Protein AF-A0A814CMY4-F1 (afdb_monomer_lite)

Secondary structure (DSSP, 8-state):
-HHHHHHHHHHHHTTTSS-S--HHHHHHHHHHHHHHHHHHHHHHHSSS-----THHHHHHHHHHHHHHHHHSTTPPPPPHHHHHHHHHHHHHHHH--THHHHHHHHHHHHHH-----HHHHHHHHHHHHHHHHHHHHHTHHHHHS-TT---GGG---

Foldseek 3Di:
DVVVVVVVVVLVVCVPPDDLDDPVLVVLLVVLLVVLLVLQVVLVVDPHRDQDDLVVVLVVVVVVQVVVPVVDPPDDRDDVSSSVSSSVSSVVSNVDDPPVLVVVVVVVCVVPVDDDDPVVSVVVVVVVVVVVVVVVVVCCCVPPVDPPPDDPVPDDD

InterPro domains:
  IPR004648 Tetrapeptide transporter, OPT1/isp4 [PTHR22601] (16-156)
  IPR004813 Oligopeptide transporter, OPT superfamily [PF03169] (20-156)

Radius of gyration: 20.7 Å; chains: 1; bounding box: 45×46×67 Å

Organism: NCBI:txid392033

Structure (mmCIF, N/CA/C/O backbone):
data_AF-A0A814CMY4-F1
#
_entry.id   AF-A0A814CMY4-F1
#
loop_
_atom_site.group_PDB
_atom_site.id
_atom_site.type_symbol
_atom_site.label_atom_id
_atom_site.label_alt_id
_atom_site.label_comp_id
_atom_site.label_asym_id
_atom_site.label_entity_id
_atom_site.label_seq_id
_atom_site.pdbx_PDB_ins_code
_atom_site.Cartn_x
_atom_site.Cartn_y
_atom_site.Cartn_z
_atom_site.occupancy
_atom_site.B_iso_or_equiv
_atom_site.auth_seq_id
_atom_site.auth_comp_id
_atom_site.auth_asym_id
_atom_site.auth_atom_id
_atom_site.pdbx_PDB_model_num
ATOM 1 N N . MET A 1 1 ? -13.507 -16.697 36.725 1.00 51.56 1 MET A N 1
ATOM 2 C CA . MET A 1 1 ? -13.866 -17.428 35.488 1.00 51.56 1 MET A CA 1
ATOM 3 C C . MET A 1 1 ? -14.863 -16.658 34.609 1.00 51.56 1 MET A C 1
ATOM 5 O O . MET A 1 1 ? -14.604 -16.527 33.423 1.00 51.56 1 MET A O 1
ATOM 9 N N . ASN A 1 2 ? -15.941 -16.070 35.154 1.00 50.88 2 ASN A N 1
ATOM 10 C CA . ASN A 1 2 ? -16.989 -15.396 34.351 1.00 50.88 2 ASN A CA 1
ATOM 11 C C . ASN A 1 2 ? -16.620 -14.017 33.766 1.00 50.88 2 ASN A C 1
ATOM 13 O O . ASN A 1 2 ? -17.307 -13.533 32.875 1.00 50.88 2 ASN A O 1
ATOM 17 N N . THR A 1 3 ? -15.537 -13.385 34.222 1.00 49.03 3 THR A N 1
ATOM 18 C CA . THR A 1 3 ? -15.077 -12.081 33.712 1.00 49.03 3 THR A CA 1
ATOM 19 C C . THR A 1 3 ? -14.344 -12.171 32.372 1.00 49.03 3 THR A C 1
ATOM 21 O O . THR A 1 3 ? -14.299 -11.190 31.637 1.00 49.03 3 THR A O 1
ATOM 24 N N . ILE A 1 4 ? -13.783 -13.332 32.019 1.00 53.44 4 ILE A N 1
ATOM 25 C CA . ILE A 1 4 ? -13.073 -13.509 30.742 1.00 53.44 4 ILE A CA 1
ATOM 26 C C . ILE A 1 4 ? -14.078 -13.701 29.600 1.00 53.44 4 ILE A C 1
ATOM 28 O O . ILE A 1 4 ? -13.919 -13.087 28.550 1.00 53.44 4 ILE A O 1
ATOM 32 N N . HIS A 1 5 ? -15.156 -14.462 29.834 1.00 51.09 5 HIS A N 1
ATOM 33 C CA . HI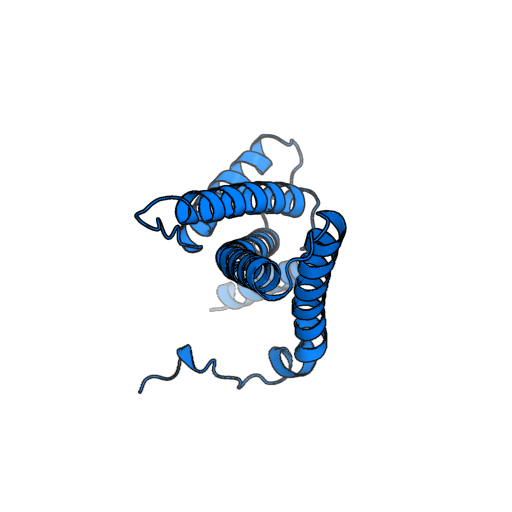S A 1 5 ? -16.218 -14.669 28.845 1.00 51.09 5 HIS A CA 1
ATOM 34 C C . HIS A 1 5 ? -16.980 -13.376 28.500 1.00 51.09 5 HIS A C 1
ATOM 36 O O . HIS A 1 5 ? -17.293 -13.143 27.337 1.00 51.09 5 HIS A O 1
ATOM 42 N N . THR A 1 6 ? -17.221 -12.478 29.457 1.00 52.09 6 THR A N 1
ATOM 43 C CA . THR A 1 6 ? -17.879 -11.190 29.163 1.00 52.09 6 THR A CA 1
ATOM 44 C C . THR A 1 6 ? -16.980 -10.210 28.400 1.00 52.09 6 THR A C 1
ATOM 46 O O . THR A 1 6 ? -17.481 -9.467 27.561 1.00 52.09 6 THR A O 1
ATOM 49 N N . ASN A 1 7 ? -15.656 -10.242 28.611 1.00 50.09 7 ASN A N 1
ATOM 50 C CA . ASN A 1 7 ? -14.698 -9.413 27.860 1.00 50.09 7 ASN A CA 1
ATOM 51 C C . ASN A 1 7 ? -14.488 -9.888 26.412 1.00 50.09 7 ASN A C 1
ATOM 53 O O . ASN A 1 7 ? -14.327 -9.065 25.510 1.00 50.09 7 ASN A O 1
ATOM 57 N N . ILE A 1 8 ? -14.504 -11.200 26.155 1.00 55.28 8 ILE A N 1
ATOM 58 C CA . ILE A 1 8 ? -14.467 -11.701 24.771 1.00 55.28 8 ILE A CA 1
ATOM 59 C C . ILE A 1 8 ? -15.768 -11.382 24.035 1.00 55.28 8 ILE A C 1
ATOM 61 O O . ILE A 1 8 ? -15.711 -10.984 22.883 1.00 55.28 8 ILE A O 1
ATOM 65 N N . HIS A 1 9 ? -16.934 -11.455 24.681 1.00 43.91 9 HIS A N 1
ATOM 66 C CA . HIS A 1 9 ? -18.181 -11.075 24.016 1.00 43.91 9 HIS A CA 1
ATOM 67 C C . HIS A 1 9 ? -18.254 -9.566 23.726 1.00 43.91 9 HIS A C 1
ATOM 69 O O . HIS A 1 9 ? -18.619 -9.206 22.615 1.00 43.91 9 HIS A O 1
ATOM 75 N N . SER A 1 10 ? -17.795 -8.684 24.623 1.00 44.59 10 SER A N 1
ATOM 76 C CA . SER A 1 10 ? -17.786 -7.230 24.371 1.00 44.59 10 SER A CA 1
ATOM 77 C C . SER A 1 10 ? -16.731 -6.773 23.352 1.00 44.59 10 SER A C 1
ATOM 79 O O . SER A 1 10 ? -16.959 -5.806 22.623 1.00 44.59 10 SER A O 1
ATOM 81 N N . THR A 1 11 ? -15.594 -7.474 23.245 1.00 50.84 11 THR A N 1
ATOM 82 C CA . THR A 1 11 ? -14.599 -7.250 22.176 1.00 50.84 11 THR A CA 1
ATOM 83 C C . THR A 1 11 ? -15.044 -7.810 20.827 1.00 50.84 11 THR A C 1
ATOM 85 O O . THR A 1 11 ? -14.657 -7.249 19.805 1.00 50.84 11 THR A O 1
ATOM 88 N N . GLN A 1 12 ? -15.852 -8.876 20.805 1.00 45.06 12 GLN A N 1
ATOM 89 C CA . GLN A 1 12 ? -16.460 -9.442 19.593 1.00 45.06 12 GLN A CA 1
ATOM 90 C C . GLN A 1 12 ? -17.687 -8.642 19.134 1.00 45.06 12 GLN A C 1
ATOM 92 O O . GLN A 1 12 ? -17.890 -8.493 17.935 1.00 45.06 12 GLN A O 1
ATOM 97 N N . GLU A 1 13 ? -18.462 -8.069 20.054 1.00 41.47 13 GLU A N 1
ATOM 98 C CA . GLU A 1 13 ? -19.609 -7.212 19.740 1.00 41.47 13 GLU A CA 1
ATOM 99 C C . GLU A 1 13 ? -19.143 -5.877 19.147 1.00 41.47 13 GLU A C 1
ATOM 101 O O . GLU A 1 13 ? -19.587 -5.553 18.055 1.00 41.47 13 GLU A O 1
ATOM 106 N N . ASN A 1 14 ? -18.089 -5.250 19.707 1.00 47.53 14 ASN A N 1
ATOM 107 C CA . ASN A 1 14 ? -17.322 -4.163 19.054 1.00 47.53 14 ASN A CA 1
ATOM 108 C C . ASN A 1 14 ? -16.640 -4.598 17.729 1.00 47.53 14 ASN A C 1
ATOM 110 O O . ASN A 1 14 ? -16.026 -3.787 17.026 1.00 47.53 14 ASN A O 1
ATOM 114 N N . ARG A 1 15 ? -16.618 -5.897 17.395 1.00 51.75 15 ARG A N 1
ATOM 115 C CA . ARG A 1 15 ? -15.927 -6.430 16.208 1.00 51.75 15 ARG A CA 1
ATOM 116 C C . ARG A 1 15 ? -16.829 -6.500 14.986 1.00 51.75 15 ARG A C 1
ATOM 118 O O . ARG A 1 15 ? -16.294 -6.694 13.896 1.00 51.75 15 ARG A O 1
ATOM 125 N N . ILE A 1 16 ? -18.141 -6.335 15.104 1.00 54.91 16 ILE A N 1
ATOM 126 C CA . ILE A 1 16 ? -19.063 -6.525 13.969 1.00 54.91 16 ILE A CA 1
ATOM 127 C C . ILE A 1 16 ? -19.578 -5.180 13.431 1.00 54.91 16 ILE A C 1
ATOM 129 O O . ILE A 1 16 ? -19.740 -5.026 12.225 1.00 54.91 16 ILE A O 1
ATOM 133 N N . ASP A 1 17 ? -19.703 -4.183 14.294 1.00 53.16 17 ASP A N 1
ATOM 134 C CA . ASP A 1 17 ? -20.318 -2.867 14.077 1.00 53.16 17 ASP A CA 1
ATOM 135 C C . ASP A 1 17 ? -19.315 -1.724 13.828 1.00 53.16 17 ASP A C 1
ATOM 137 O O . ASP A 1 17 ? -19.656 -0.717 13.209 1.00 53.16 17 ASP A O 1
ATOM 141 N N . ASN A 1 18 ? -18.057 -1.870 14.254 1.00 62.25 18 ASN A N 1
ATOM 142 C CA . ASN A 1 18 ? -17.045 -0.848 13.982 1.00 62.25 18 ASN A CA 1
ATOM 143 C C . ASN A 1 18 ? -16.617 -0.831 12.506 1.00 62.25 18 ASN A C 1
ATOM 145 O O . ASN A 1 18 ? -16.105 -1.831 11.986 1.00 62.25 18 ASN A O 1
ATOM 149 N N . GLU A 1 19 ? -16.771 0.326 11.865 1.00 65.56 19 GLU A N 1
ATOM 150 C CA . GLU A 1 19 ? -16.351 0.592 10.490 1.00 65.56 19 GLU A CA 1
ATOM 151 C C . GLU A 1 19 ? -14.834 0.378 10.341 1.00 65.56 19 GLU A C 1
ATOM 153 O O . GLU A 1 19 ? -14.022 0.985 11.036 1.00 65.56 19 GLU A O 1
ATOM 158 N N . CYS A 1 20 ? -14.433 -0.528 9.443 1.00 61.66 20 CYS A N 1
ATOM 159 C CA . CYS A 1 20 ? -13.016 -0.790 9.164 1.00 61.66 20 CYS A CA 1
ATOM 160 C C . CYS A 1 20 ? -12.397 0.282 8.253 1.00 61.66 20 CYS A C 1
ATOM 162 O O . CYS A 1 20 ? -11.195 0.524 8.315 1.00 61.66 20 CYS A O 1
ATOM 164 N N . CYS A 1 21 ? -13.209 0.875 7.373 1.00 65.56 21 CYS A N 1
ATOM 165 C CA . CYS A 1 21 ? -12.767 1.728 6.273 1.00 65.56 21 CYS A CA 1
ATOM 166 C C . CYS A 1 21 ? -13.076 3.205 6.557 1.00 65.56 21 CYS A C 1
ATOM 168 O O . CYS A 1 21 ? -13.852 3.845 5.852 1.00 65.56 21 CYS A O 1
ATOM 170 N N . THR A 1 22 ? -12.490 3.751 7.622 1.00 79.06 22 THR A N 1
ATOM 171 C CA . THR A 1 22 ? -12.616 5.179 7.939 1.00 79.06 22 THR A CA 1
ATOM 172 C C . THR A 1 22 ? -11.691 6.005 7.043 1.00 79.06 22 THR A C 1
ATOM 174 O O . THR A 1 22 ? -10.545 5.618 6.801 1.00 79.06 22 THR A O 1
ATOM 177 N N . ILE A 1 23 ? -12.123 7.208 6.649 1.00 75.75 23 ILE A N 1
ATOM 178 C CA . ILE A 1 23 ? -11.309 8.193 5.905 1.00 75.75 23 ILE A CA 1
ATOM 179 C C . ILE A 1 23 ? -9.938 8.424 6.567 1.00 75.75 23 ILE A C 1
ATOM 181 O O . ILE A 1 23 ? -8.929 8.489 5.875 1.00 75.75 23 ILE A O 1
ATOM 185 N N . ARG A 1 24 ? -9.880 8.446 7.906 1.00 76.56 24 ARG A N 1
ATOM 186 C CA . ARG A 1 24 ? -8.633 8.525 8.688 1.00 76.56 24 ARG A CA 1
ATOM 187 C C . ARG A 1 24 ? -7.645 7.398 8.376 1.00 76.56 24 ARG A C 1
ATOM 189 O O . ARG A 1 24 ? -6.454 7.642 8.226 1.00 76.56 24 ARG A O 1
ATOM 196 N N . SER A 1 25 ? -8.119 6.154 8.346 1.00 76.06 25 SER A N 1
ATOM 197 C CA . SER A 1 25 ? -7.256 4.990 8.116 1.00 76.06 25 SER A CA 1
ATOM 198 C C . SER A 1 25 ? -6.715 5.000 6.684 1.00 76.06 25 SER A C 1
ATOM 200 O O . SER A 1 25 ? -5.540 4.717 6.467 1.00 76.06 25 SER A O 1
ATOM 202 N N . ILE A 1 26 ? -7.541 5.438 5.728 1.00 82.56 26 ILE A N 1
ATOM 203 C CA . ILE A 1 26 ? -7.161 5.582 4.320 1.00 82.56 26 ILE A CA 1
ATOM 204 C C . ILE A 1 26 ? -6.116 6.686 4.132 1.00 82.56 26 ILE A C 1
ATOM 206 O O . ILE A 1 26 ? -5.133 6.457 3.435 1.00 82.56 26 ILE A O 1
ATOM 210 N N . THR A 1 27 ? -6.283 7.864 4.744 1.00 82.69 27 THR A N 1
ATOM 211 C CA . THR A 1 27 ? -5.314 8.965 4.593 1.00 82.69 27 THR A CA 1
ATOM 212 C C . THR A 1 27 ? -3.965 8.605 5.201 1.00 82.69 27 THR A C 1
ATOM 214 O O . THR A 1 27 ? -2.944 8.729 4.527 1.00 82.69 27 THR A O 1
ATOM 217 N N . ILE A 1 28 ? -3.958 8.091 6.434 1.00 81.56 28 ILE A N 1
ATOM 218 C CA . ILE A 1 28 ? -2.736 7.641 7.111 1.00 81.56 28 ILE A CA 1
ATOM 219 C C . ILE A 1 28 ? -2.074 6.511 6.315 1.00 81.56 28 ILE A C 1
ATOM 221 O O . ILE A 1 28 ? -0.874 6.566 6.042 1.00 81.56 28 ILE A O 1
ATOM 225 N N . GLY A 1 29 ? -2.859 5.510 5.907 1.00 82.38 29 GLY A N 1
ATOM 226 C CA . GLY A 1 29 ? -2.389 4.388 5.102 1.00 82.38 29 GLY A CA 1
ATOM 227 C C . GLY A 1 29 ? -1.761 4.844 3.787 1.00 82.38 29 GLY A C 1
ATOM 228 O O . GLY A 1 29 ? -0.633 4.460 3.494 1.00 82.38 29 GLY A O 1
ATOM 229 N N . LEU A 1 30 ? -2.426 5.725 3.032 1.00 85.62 30 LEU A N 1
ATOM 230 C CA . LEU A 1 30 ? -1.906 6.264 1.770 1.00 85.62 30 LEU A CA 1
ATOM 231 C C . LEU A 1 30 ? -0.607 7.047 1.961 1.00 85.62 30 LEU A C 1
ATOM 233 O O . LEU A 1 30 ? 0.331 6.847 1.190 1.00 85.62 30 LEU A O 1
ATOM 237 N N . THR A 1 31 ? -0.509 7.898 2.985 1.00 85.19 31 THR A N 1
ATOM 238 C CA . THR A 1 31 ? 0.730 8.637 3.267 1.00 85.19 31 THR A CA 1
ATOM 239 C C . THR A 1 31 ? 1.893 7.685 3.550 1.00 85.19 31 THR A C 1
ATOM 241 O O . THR A 1 31 ? 2.980 7.867 2.995 1.00 85.19 31 THR A O 1
ATOM 244 N N . PHE A 1 32 ? 1.666 6.634 4.343 1.00 81.69 32 PHE A N 1
ATOM 245 C CA . PHE A 1 32 ? 2.689 5.617 4.588 1.00 81.69 32 PHE A CA 1
ATOM 246 C C . PHE A 1 32 ? 3.043 4.822 3.334 1.00 81.69 32 PHE A C 1
ATOM 248 O O . PHE A 1 32 ? 4.225 4.598 3.090 1.00 81.69 32 PHE A O 1
ATOM 255 N N . VAL A 1 33 ? 2.059 4.431 2.521 1.00 85.12 33 VAL A N 1
ATOM 256 C CA . VAL A 1 33 ? 2.286 3.698 1.266 1.00 85.12 33 VAL A CA 1
ATOM 257 C C . VAL A 1 33 ? 3.141 4.519 0.301 1.00 85.12 33 VAL A C 1
ATOM 259 O O . VAL A 1 33 ? 4.100 3.987 -0.260 1.00 85.12 33 VAL A O 1
ATOM 262 N N . ILE A 1 34 ? 2.843 5.811 0.139 1.00 85.88 34 ILE A N 1
ATOM 263 C CA . ILE A 1 34 ? 3.607 6.712 -0.736 1.00 85.88 34 ILE A CA 1
ATOM 264 C C . ILE A 1 34 ? 5.047 6.850 -0.227 1.00 85.88 34 ILE A C 1
ATOM 266 O O . ILE A 1 34 ? 5.988 6.658 -0.999 1.00 85.88 34 ILE A O 1
ATOM 270 N N . GLY A 1 35 ? 5.231 7.123 1.069 1.00 84.62 35 GLY A N 1
ATOM 271 C CA . GLY A 1 35 ? 6.560 7.268 1.669 1.00 84.62 35 GLY A CA 1
ATOM 272 C C . GLY A 1 35 ? 7.394 5.986 1.586 1.00 84.62 35 GLY A C 1
ATOM 273 O O . GLY A 1 35 ? 8.552 6.021 1.177 1.00 84.62 35 GLY A O 1
ATOM 274 N N . MET A 1 36 ? 6.792 4.839 1.900 1.00 79.00 36 MET A N 1
ATOM 275 C CA . MET A 1 36 ? 7.432 3.522 1.810 1.00 79.00 36 MET A CA 1
ATOM 276 C C . MET A 1 36 ? 7.847 3.176 0.386 1.00 79.00 36 MET A C 1
ATOM 278 O O . MET A 1 36 ? 8.983 2.770 0.158 1.00 79.00 36 MET A O 1
ATOM 282 N N . THR A 1 37 ? 6.947 3.370 -0.578 1.00 80.38 37 THR A N 1
ATOM 283 C CA . THR A 1 37 ? 7.225 3.066 -1.988 1.00 80.38 37 THR A CA 1
ATOM 284 C C . THR A 1 37 ? 8.355 3.942 -2.517 1.00 80.38 37 THR A C 1
ATOM 286 O O . THR A 1 37 ? 9.234 3.458 -3.229 1.00 80.38 37 THR A O 1
ATOM 289 N N . PHE A 1 38 ? 8.378 5.217 -2.123 1.00 80.88 38 PHE A N 1
ATOM 290 C CA . PHE A 1 38 ? 9.459 6.133 -2.463 1.00 80.88 38 PHE A CA 1
ATOM 291 C C . PHE A 1 38 ? 10.808 5.666 -1.905 1.00 80.88 38 PHE A C 1
ATOM 293 O O . PHE A 1 38 ? 11.779 5.574 -2.655 1.00 80.88 38 PHE A O 1
ATOM 300 N N . LEU A 1 39 ? 10.868 5.318 -0.617 1.00 79.88 39 LEU A N 1
ATOM 301 C CA . LEU A 1 39 ? 12.094 4.827 0.016 1.00 79.88 39 LEU A CA 1
ATOM 302 C C . LEU A 1 39 ? 12.562 3.498 -0.590 1.00 79.88 39 LEU A C 1
ATOM 304 O O . LEU A 1 39 ? 13.758 3.310 -0.812 1.00 79.88 39 LEU A O 1
ATOM 308 N N . HIS A 1 40 ? 11.626 2.605 -0.914 1.00 76.31 40 HIS A N 1
ATOM 309 C CA . HIS A 1 40 ? 11.928 1.331 -1.556 1.00 76.31 40 HIS A CA 1
ATOM 310 C C . HIS A 1 40 ? 12.496 1.536 -2.967 1.00 76.31 40 HIS A C 1
ATOM 312 O O . HIS A 1 40 ? 13.520 0.954 -3.324 1.00 76.31 40 HIS A O 1
ATOM 318 N N . GLN A 1 41 ? 11.890 2.421 -3.761 1.00 76.56 41 GLN A N 1
ATOM 319 C CA . GLN A 1 41 ? 12.382 2.744 -5.098 1.00 76.56 41 GLN A CA 1
ATOM 320 C C . GLN A 1 41 ? 13.742 3.457 -5.047 1.00 76.56 41 GLN A C 1
ATOM 322 O O . GLN A 1 41 ? 14.613 3.154 -5.860 1.00 76.56 41 GLN A O 1
ATOM 327 N N . TRP A 1 42 ? 13.948 4.358 -4.084 1.00 76.62 42 TRP A N 1
ATOM 328 C CA . TRP A 1 42 ? 15.232 5.026 -3.866 1.00 76.62 42 TRP A CA 1
ATOM 329 C C . TRP A 1 42 ? 16.336 4.019 -3.535 1.00 76.62 42 TRP A C 1
ATOM 331 O O . TRP A 1 42 ? 17.403 4.057 -4.151 1.00 76.62 42 TRP A O 1
ATOM 341 N N . GLY A 1 43 ? 16.087 3.100 -2.596 1.00 73.81 43 GLY A N 1
ATOM 342 C CA . GLY A 1 43 ? 17.070 2.098 -2.175 1.00 73.81 43 GLY A CA 1
ATOM 343 C C . GLY A 1 43 ? 17.542 1.199 -3.320 1.00 73.81 43 GLY A C 1
ATOM 344 O O . GLY A 1 43 ? 18.713 0.836 -3.369 1.00 73.81 43 GLY A O 1
ATOM 345 N N . ASN A 1 44 ? 16.669 0.927 -4.293 1.00 70.62 44 ASN A N 1
ATOM 346 C CA . ASN A 1 44 ? 17.006 0.153 -5.490 1.00 70.62 44 ASN A CA 1
ATOM 347 C C . ASN A 1 44 ? 17.926 0.897 -6.480 1.00 70.62 44 ASN A C 1
ATOM 349 O O . ASN A 1 44 ? 18.583 0.256 -7.298 1.00 70.62 44 ASN A O 1
ATOM 353 N N . PHE A 1 45 ? 18.006 2.231 -6.423 1.00 69.62 45 PHE A N 1
ATOM 354 C CA . PHE A 1 45 ? 18.945 3.011 -7.241 1.00 69.62 45 PHE A CA 1
ATOM 355 C C . PHE A 1 45 ? 20.342 3.131 -6.612 1.00 69.62 45 PHE A C 1
ATOM 357 O O . PHE A 1 45 ? 21.288 3.548 -7.283 1.00 69.62 45 PHE A O 1
ATOM 364 N N . GLN A 1 46 ? 20.498 2.778 -5.335 1.00 72.31 46 GLN A N 1
ATOM 365 C CA . GLN A 1 46 ? 21.784 2.810 -4.640 1.00 72.31 46 GLN A CA 1
ATOM 366 C C . GLN A 1 46 ? 22.496 1.452 -4.742 1.00 72.31 46 GLN A C 1
ATOM 368 O O . GLN A 1 46 ? 21.873 0.398 -4.711 1.00 72.31 46 GLN A O 1
ATOM 373 N N . LYS A 1 47 ? 23.837 1.466 -4.831 1.00 59.06 47 LYS A N 1
ATOM 374 C CA . LYS A 1 47 ? 24.687 0.257 -4.953 1.00 59.06 47 LYS A CA 1
ATOM 375 C C . LYS A 1 47 ? 24.514 -0.766 -3.820 1.00 59.06 47 LYS A C 1
ATOM 377 O O . LYS A 1 47 ? 24.937 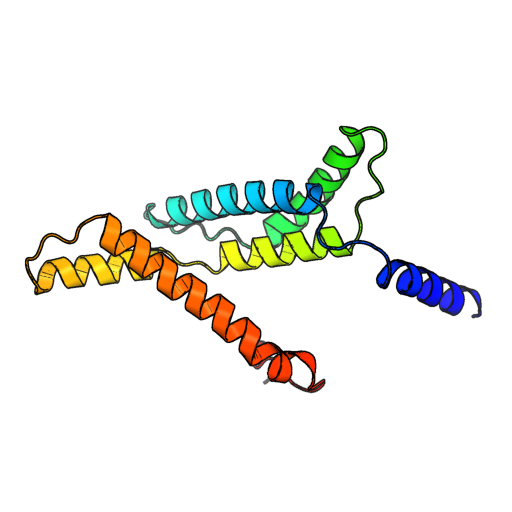-1.905 -3.978 1.00 59.06 47 LYS A O 1
ATOM 382 N N . SER A 1 48 ? 23.942 -0.356 -2.691 1.00 58.19 48 SER A N 1
ATOM 383 C CA . SER A 1 48 ? 23.617 -1.224 -1.565 1.00 58.19 48 SER A CA 1
ATOM 384 C C . SER A 1 48 ? 22.118 -1.118 -1.320 1.00 58.19 48 SER A C 1
ATOM 386 O O . SER A 1 48 ? 21.630 -0.048 -0.957 1.00 58.19 48 SER A O 1
ATOM 388 N N . SER A 1 49 ? 21.386 -2.201 -1.577 1.00 56.16 49 SER A N 1
ATOM 389 C CA . SER A 1 49 ? 19.929 -2.205 -1.456 1.00 56.16 49 SER A CA 1
ATOM 390 C C . SER A 1 49 ? 19.541 -2.172 0.021 1.00 56.16 49 SER A C 1
ATOM 392 O O . SER A 1 49 ? 19.669 -3.170 0.733 1.00 56.16 49 SER A O 1
ATOM 394 N N . ILE A 1 50 ? 19.082 -1.017 0.502 1.00 60.38 50 ILE A N 1
ATOM 395 C CA . ILE A 1 50 ? 18.557 -0.871 1.862 1.00 60.38 50 ILE A CA 1
ATOM 396 C C . ILE A 1 50 ? 17.149 -1.477 1.872 1.00 60.38 50 ILE A C 1
ATOM 398 O O . ILE A 1 50 ? 16.180 -0.850 1.448 1.00 60.38 50 ILE A O 1
ATOM 402 N N . LEU A 1 51 ? 17.036 -2.724 2.328 1.00 59.16 51 LEU A N 1
ATOM 403 C CA . LEU A 1 51 ? 15.753 -3.406 2.495 1.00 59.16 51 LEU A CA 1
ATOM 404 C C . LEU A 1 51 ? 15.090 -2.920 3.790 1.00 59.16 51 LEU A C 1
ATOM 406 O O . LEU A 1 51 ? 15.406 -3.383 4.883 1.00 59.16 51 LEU A O 1
ATOM 410 N N . ILE A 1 52 ? 14.179 -1.957 3.671 1.00 61.72 52 ILE A N 1
ATOM 411 C CA . ILE A 1 52 ? 13.373 -1.478 4.800 1.00 61.72 52 ILE A CA 1
ATOM 412 C C . ILE A 1 52 ? 12.226 -2.462 5.010 1.00 61.72 52 ILE A C 1
ATOM 414 O O . ILE A 1 52 ? 11.370 -2.598 4.146 1.00 61.72 52 ILE A O 1
ATOM 418 N N . PHE A 1 53 ? 12.203 -3.154 6.146 1.00 63.75 53 PHE A N 1
ATOM 419 C CA . PHE A 1 53 ? 11.207 -4.186 6.426 1.00 63.75 53 PHE A CA 1
ATOM 420 C C . PHE A 1 53 ? 9.832 -3.603 6.783 1.00 63.75 53 PHE A C 1
ATOM 422 O O . PHE A 1 53 ? 9.720 -2.624 7.520 1.00 63.75 53 PHE A O 1
ATOM 429 N N . SER A 1 54 ? 8.772 -4.291 6.345 1.00 59.44 54 SER A N 1
ATOM 430 C CA . SER A 1 54 ? 7.367 -3.947 6.629 1.00 59.44 54 SER A CA 1
ATOM 431 C C . SER A 1 54 ? 7.057 -3.788 8.131 1.00 59.44 54 SER A C 1
ATOM 433 O O . SER A 1 54 ? 6.224 -2.970 8.522 1.00 59.44 54 SER A O 1
ATOM 435 N N . ILE A 1 55 ? 7.788 -4.500 9.002 1.00 69.75 55 ILE A N 1
ATOM 436 C CA . ILE A 1 55 ? 7.618 -4.440 10.463 1.00 69.75 55 ILE A CA 1
ATOM 437 C C . ILE A 1 55 ? 7.849 -3.035 11.041 1.00 69.75 55 ILE A C 1
ATOM 439 O O . ILE A 1 55 ? 7.196 -2.649 12.011 1.00 69.75 55 ILE A O 1
ATOM 443 N N . SER A 1 56 ? 8.719 -2.233 10.421 1.00 68.62 56 SER A N 1
ATOM 444 C CA . SER A 1 56 ? 9.004 -0.871 10.874 1.00 68.62 56 SER A CA 1
ATOM 445 C C . SER A 1 56 ? 7.772 0.032 10.769 1.00 68.62 56 SER A C 1
ATOM 447 O O . SER A 1 56 ? 7.560 0.876 11.635 1.00 68.62 56 SER A O 1
ATOM 449 N N . VAL A 1 57 ? 6.901 -0.180 9.778 1.00 68.25 57 VAL A N 1
ATOM 450 C CA . VAL A 1 57 ? 5.661 0.602 9.641 1.00 68.25 57 VAL A CA 1
ATOM 451 C C . VAL A 1 57 ? 4.634 0.230 10.692 1.00 68.25 57 VAL A C 1
ATOM 453 O O . VAL A 1 57 ? 3.923 1.104 11.174 1.00 68.25 57 VAL A O 1
ATOM 456 N N . VAL A 1 58 ? 4.582 -1.033 11.110 1.00 70.56 58 VAL A N 1
ATOM 457 C CA . VAL A 1 58 ? 3.648 -1.487 12.153 1.00 70.56 58 VAL A CA 1
ATOM 458 C C . VAL A 1 58 ? 3.928 -0.780 13.475 1.00 70.56 58 VAL A C 1
ATOM 460 O O . VAL A 1 58 ? 3.008 -0.302 14.140 1.00 70.56 58 VAL A O 1
ATOM 463 N N . ILE A 1 59 ? 5.214 -0.641 13.805 1.00 78.31 59 ILE A N 1
ATOM 464 C CA . ILE A 1 59 ? 5.679 0.052 15.009 1.00 78.31 59 ILE A CA 1
ATOM 465 C C . ILE A 1 59 ? 5.348 1.549 14.938 1.00 78.31 59 ILE A C 1
ATOM 467 O O . ILE A 1 59 ? 4.940 2.132 15.939 1.00 78.31 59 ILE A O 1
ATOM 471 N N . VAL A 1 60 ? 5.471 2.174 13.761 1.00 76.00 60 VAL A N 1
ATOM 472 C CA . VAL A 1 60 ? 5.219 3.616 13.572 1.00 76.00 60 VAL A CA 1
ATOM 473 C C . VAL A 1 60 ? 3.722 3.940 13.415 1.00 76.00 60 VAL A C 1
ATOM 475 O O . VAL A 1 60 ? 3.278 5.028 13.788 1.00 76.00 60 VAL A O 1
ATOM 478 N N . ALA A 1 61 ? 2.904 3.003 12.937 1.00 70.25 61 ALA A N 1
ATOM 479 C CA . ALA A 1 61 ? 1.472 3.215 12.720 1.00 70.25 61 ALA A CA 1
ATOM 480 C C . ALA A 1 61 ? 0.691 3.422 14.030 1.00 70.25 61 ALA A C 1
ATOM 482 O O . ALA A 1 61 ? -0.274 4.187 14.054 1.00 70.25 61 ALA A O 1
ATOM 483 N N . TYR A 1 62 ? 1.104 2.774 15.124 1.00 71.31 62 TYR A N 1
ATOM 484 C CA . TYR A 1 62 ? 0.447 2.903 16.430 1.00 71.31 62 TYR A CA 1
ATOM 485 C C . TYR A 1 62 ? 0.567 4.314 17.050 1.00 71.31 62 TYR A C 1
ATOM 487 O O . TYR A 1 62 ? -0.470 4.910 17.358 1.00 71.31 62 TYR A O 1
ATOM 495 N N . PRO A 1 63 ? 1.770 4.916 17.190 1.00 73.75 63 PRO A N 1
ATOM 496 C CA . PRO A 1 63 ? 1.893 6.285 17.687 1.00 73.75 63 PRO A CA 1
ATOM 497 C C . PRO A 1 63 ? 1.268 7.308 16.732 1.00 73.75 63 PRO A C 1
ATOM 499 O O . PRO A 1 63 ? 0.678 8.279 17.199 1.00 73.75 63 PRO A O 1
ATOM 502 N N . LEU A 1 64 ? 1.312 7.088 15.412 1.00 71.25 64 LEU A N 1
ATOM 503 C CA . LEU A 1 64 ? 0.695 8.019 14.463 1.00 71.25 64 LEU A CA 1
ATOM 504 C C . LEU A 1 64 ? -0.844 7.999 14.528 1.00 71.25 64 LEU A C 1
ATOM 506 O O . LEU A 1 64 ? -1.478 9.054 14.476 1.00 71.25 64 LEU A O 1
ATOM 510 N N . GLY A 1 65 ? -1.454 6.822 14.706 1.00 65.88 65 GLY A N 1
ATOM 511 C CA . GLY A 1 65 ? -2.899 6.696 14.932 1.00 65.88 65 GLY A CA 1
ATOM 512 C C . GLY A 1 65 ? -3.352 7.370 16.232 1.00 65.88 65 GLY A C 1
ATOM 513 O O . GLY A 1 65 ? -4.410 8.002 16.272 1.00 65.88 65 GLY A O 1
ATOM 514 N N . TYR A 1 66 ? -2.519 7.308 17.276 1.00 68.69 66 TYR A N 1
ATOM 515 C CA . TYR A 1 66 ? -2.753 8.020 18.533 1.00 68.69 66 TYR A CA 1
ATOM 516 C C . TYR A 1 66 ? -2.635 9.546 18.370 1.00 68.69 66 TYR A C 1
ATOM 518 O O . TYR A 1 66 ? -3.515 10.277 18.825 1.00 68.69 66 TYR A O 1
ATOM 526 N N . LEU A 1 67 ? -1.613 10.030 17.653 1.00 68.94 67 LEU A N 1
ATOM 527 C CA . LEU A 1 67 ? -1.439 11.457 17.346 1.00 68.94 67 LEU A CA 1
ATOM 528 C C . LEU A 1 67 ? -2.616 12.024 16.543 1.00 68.94 67 LEU A C 1
ATOM 530 O O . LEU A 1 67 ? -3.095 13.118 16.834 1.00 68.94 67 LEU A O 1
ATOM 534 N N . TRP A 1 68 ? -3.143 11.266 15.581 1.00 67.31 68 TRP A N 1
ATOM 535 C CA . TRP A 1 68 ? -4.322 11.684 14.820 1.00 67.31 68 TRP A CA 1
ATOM 536 C C . TRP A 1 68 ? -5.572 11.808 15.701 1.00 67.31 68 TRP A C 1
ATOM 538 O O . TRP A 1 68 ? -6.378 12.723 15.526 1.00 67.31 68 TRP A O 1
ATOM 548 N N . SER A 1 69 ? -5.726 10.912 16.680 1.00 62.16 69 SER A N 1
ATOM 549 C CA . SER A 1 69 ? -6.811 10.992 17.663 1.00 62.16 69 SER A CA 1
ATOM 550 C C . SER A 1 69 ? -6.679 12.188 18.613 1.00 62.16 69 SER A C 1
ATOM 552 O O . SER A 1 69 ? -7.680 12.576 19.208 1.00 62.16 69 SER A O 1
ATOM 554 N N . LEU A 1 70 ? -5.476 12.754 18.764 1.00 64.81 70 LEU A N 1
ATOM 555 C CA . LEU A 1 70 ? -5.216 13.943 19.579 1.00 64.81 70 LEU A CA 1
ATOM 556 C C . LEU A 1 70 ? -5.467 15.247 18.801 1.00 64.81 70 LEU A C 1
ATOM 558 O O . LEU A 1 70 ? -5.901 16.235 19.383 1.00 64.81 70 LEU A O 1
ATOM 562 N N . ILE A 1 71 ? -5.211 15.243 17.488 1.00 69.62 71 ILE A N 1
ATOM 563 C CA . ILE A 1 71 ? -5.360 16.415 16.608 1.00 69.62 71 ILE A CA 1
ATOM 564 C C . ILE A 1 71 ? -6.829 16.685 16.248 1.00 69.62 71 ILE A C 1
ATOM 566 O O . ILE A 1 71 ? -7.217 17.844 16.112 1.00 69.62 71 ILE A O 1
ATOM 570 N N . ILE A 1 72 ? -7.655 15.643 16.094 1.00 67.38 72 ILE A N 1
ATOM 571 C CA . ILE A 1 72 ? -9.076 15.798 15.752 1.00 67.38 72 ILE A CA 1
ATOM 572 C C . ILE A 1 72 ? -9.945 15.673 17.014 1.00 67.38 72 ILE A C 1
ATOM 574 O O . ILE A 1 72 ? -10.144 14.551 17.497 1.00 67.38 72 ILE A O 1
ATOM 578 N N . PRO A 1 73 ? -10.530 16.774 17.530 1.00 44.19 73 PRO A N 1
ATOM 579 C CA . PRO A 1 73 ? -11.520 16.690 18.599 1.00 44.19 73 PRO A CA 1
ATOM 580 C C . PRO A 1 73 ? -12.744 15.895 18.104 1.00 44.19 73 PRO A C 1
ATOM 582 O O . PRO A 1 73 ? -13.212 16.105 16.988 1.00 44.19 73 PRO A O 1
ATOM 585 N N . ASN A 1 74 ? -13.247 14.964 18.925 1.00 58.44 74 ASN A N 1
ATOM 586 C CA . ASN A 1 74 ? -14.298 13.966 18.625 1.00 58.44 74 ASN A CA 1
ATOM 587 C C . ASN A 1 74 ? -13.893 12.734 17.789 1.00 58.44 74 ASN A C 1
ATOM 589 O O . ASN A 1 74 ? -14.764 11.945 17.413 1.00 58.44 74 ASN A O 1
ATOM 593 N N . SER A 1 75 ? -12.603 12.488 17.533 1.00 57.56 75 SER A N 1
ATOM 594 C CA . SER A 1 75 ? -12.196 11.205 16.938 1.00 57.56 75 SER A CA 1
ATOM 595 C C . SER A 1 75 ? -12.370 10.042 17.922 1.00 57.56 75 SER A C 1
ATOM 597 O O . SER A 1 75 ? -11.843 10.064 19.035 1.00 57.56 75 SER A O 1
ATOM 599 N N . LYS A 1 76 ? -13.072 8.984 17.491 1.00 61.88 76 LYS A N 1
ATOM 600 C CA . LYS A 1 76 ? -13.129 7.705 18.217 1.00 61.88 76 LYS A CA 1
ATOM 601 C C . LYS A 1 76 ? -11.714 7.134 18.382 1.00 61.88 76 LYS A C 1
ATOM 603 O O . LYS A 1 76 ? -10.865 7.290 17.492 1.00 61.88 76 LYS A O 1
ATOM 608 N N . LYS A 1 77 ? -11.487 6.437 19.505 1.00 63.41 77 LYS A N 1
ATOM 609 C CA . LYS A 1 77 ? -10.236 5.719 19.801 1.00 63.41 77 LYS A CA 1
ATOM 610 C C . LYS A 1 77 ? -9.822 4.867 18.598 1.00 63.41 77 LYS A C 1
ATOM 612 O O . LYS A 1 77 ? -10.671 4.294 17.915 1.00 63.41 77 LYS A O 1
ATOM 617 N N . PHE A 1 78 ? -8.522 4.819 18.328 1.00 64.81 78 PHE A N 1
ATOM 618 C CA . PHE A 1 78 ? -7.974 4.049 17.217 1.00 64.81 78 PHE A CA 1
ATOM 619 C C . PHE A 1 78 ? -8.373 2.578 17.352 1.00 64.81 78 PHE A C 1
ATOM 621 O O . PHE A 1 78 ? -8.082 1.937 18.365 1.00 64.81 78 PHE A O 1
ATOM 628 N N . THR A 1 79 ? -9.103 2.067 16.362 1.00 71.25 79 THR A N 1
ATOM 629 C CA . THR A 1 79 ? -9.670 0.719 16.438 1.00 71.25 79 THR A CA 1
ATOM 630 C C . THR A 1 79 ? -8.673 -0.287 15.875 1.00 71.25 79 THR A C 1
ATOM 632 O O . THR A 1 79 ? -8.009 -0.028 14.873 1.00 71.25 79 THR A O 1
ATOM 635 N N . LEU A 1 80 ? -8.601 -1.481 16.472 1.00 71.81 80 LEU A N 1
ATOM 636 C CA . LEU A 1 80 ? -7.714 -2.563 16.021 1.00 71.81 80 LEU A CA 1
ATOM 637 C C . LEU A 1 80 ? -7.921 -2.923 14.533 1.00 71.81 80 LEU A C 1
ATOM 639 O O . LEU A 1 80 ? -6.985 -3.309 13.840 1.00 71.81 80 LEU A O 1
ATOM 643 N N . LYS A 1 81 ? -9.143 -2.730 14.023 1.00 72.56 81 LYS A N 1
ATOM 644 C CA . LYS A 1 81 ? -9.510 -2.887 12.610 1.00 72.56 81 LYS A CA 1
ATOM 645 C C . LYS A 1 81 ? -8.823 -1.876 11.687 1.00 72.56 81 LYS A C 1
ATOM 647 O O . LYS A 1 81 ? -8.325 -2.265 10.638 1.00 72.56 81 LYS A O 1
ATOM 652 N N . GLU A 1 82 ? -8.761 -0.603 12.080 1.00 77.06 82 GLU A N 1
ATOM 653 C CA . GLU A 1 82 ? -8.083 0.447 11.304 1.00 77.06 82 GLU A CA 1
ATOM 654 C C . GLU A 1 82 ? -6.565 0.234 11.307 1.00 77.06 82 GLU A C 1
ATOM 656 O O . GLU A 1 82 ? -5.907 0.464 10.294 1.00 77.06 82 GLU A O 1
ATOM 661 N N . HIS A 1 83 ? -6.013 -0.259 12.424 1.00 78.44 83 HIS A N 1
ATOM 662 C CA . HIS A 1 83 ? -4.614 -0.684 12.499 1.00 78.44 83 HIS A CA 1
ATOM 663 C C . HIS A 1 83 ? -4.324 -1.850 11.551 1.00 78.44 83 HIS A C 1
ATOM 665 O O . HIS A 1 83 ? -3.349 -1.813 10.802 1.00 78.44 83 HIS A O 1
ATOM 671 N N . GLY A 1 84 ? -5.199 -2.859 11.546 1.00 78.12 84 GLY A N 1
ATOM 672 C CA . GLY A 1 84 ? -5.104 -4.001 10.640 1.00 78.12 84 GLY A CA 1
ATOM 673 C C . GLY A 1 84 ? -5.197 -3.596 9.168 1.00 78.12 84 GLY A C 1
ATOM 674 O O . GLY A 1 84 ? -4.440 -4.108 8.347 1.00 78.12 84 GLY A O 1
ATOM 675 N N . LEU A 1 85 ? -6.060 -2.635 8.824 1.00 81.88 85 LEU A N 1
ATOM 676 C CA . LEU A 1 85 ? -6.156 -2.122 7.456 1.00 81.88 85 LEU A CA 1
ATOM 677 C C . LEU A 1 85 ? -4.849 -1.441 7.013 1.00 81.88 85 LEU A C 1
ATOM 679 O O . LEU A 1 85 ? -4.340 -1.738 5.932 1.00 81.88 85 LEU A O 1
ATOM 683 N N . ILE A 1 86 ? -4.270 -0.588 7.866 1.00 81.44 86 ILE A N 1
ATOM 684 C CA . ILE A 1 86 ? -2.985 0.080 7.596 1.00 81.44 86 ILE A CA 1
ATOM 685 C C . ILE A 1 86 ? -1.856 -0.950 7.456 1.00 81.44 86 ILE A C 1
ATOM 687 O O . ILE A 1 86 ? -1.016 -0.822 6.565 1.00 81.44 86 ILE A O 1
ATOM 691 N N . LEU A 1 87 ? -1.857 -2.003 8.279 1.00 82.06 87 LEU A N 1
ATOM 692 C CA . LEU A 1 87 ? -0.897 -3.105 8.187 1.00 82.06 87 LEU A CA 1
ATOM 693 C C . LEU A 1 87 ? -0.968 -3.811 6.826 1.00 82.06 87 LEU A C 1
ATOM 695 O O . LEU A 1 87 ? 0.065 -4.075 6.210 1.00 82.06 87 LEU A O 1
ATOM 699 N N . VAL A 1 88 ? -2.173 -4.115 6.339 1.00 84.31 88 VAL A N 1
ATOM 700 C CA . VAL A 1 88 ? -2.350 -4.742 5.021 1.00 84.31 88 VAL A CA 1
ATOM 701 C C . VAL A 1 88 ? -1.833 -3.816 3.917 1.00 84.31 88 VAL A C 1
ATOM 703 O O . VAL A 1 88 ? -1.072 -4.265 3.061 1.00 84.31 88 VAL A O 1
ATOM 706 N N . MET A 1 89 ? -2.159 -2.520 3.970 1.00 84.31 89 MET A N 1
ATOM 707 C CA . MET A 1 89 ? -1.653 -1.529 3.009 1.00 84.31 89 MET A CA 1
ATOM 708 C C . MET A 1 89 ? -0.117 -1.438 3.014 1.00 84.31 89 MET A C 1
ATOM 710 O O . MET A 1 89 ? 0.504 -1.403 1.951 1.00 84.31 89 MET A O 1
ATOM 714 N N . ALA A 1 90 ? 0.508 -1.457 4.194 1.00 81.69 90 ALA A N 1
ATOM 715 C CA . ALA A 1 90 ? 1.961 -1.396 4.344 1.00 81.69 90 ALA A CA 1
ATOM 716 C C . ALA A 1 90 ? 2.670 -2.642 3.790 1.00 81.69 90 ALA A C 1
ATOM 718 O O . ALA A 1 90 ? 3.677 -2.518 3.092 1.00 81.69 90 ALA A O 1
ATOM 719 N N . ASN A 1 91 ? 2.121 -3.835 4.042 1.00 83.06 91 ASN A N 1
ATOM 720 C CA . ASN A 1 91 ? 2.678 -5.081 3.509 1.00 83.06 91 ASN A CA 1
ATOM 721 C C . ASN A 1 91 ? 2.652 -5.113 1.977 1.00 83.06 91 ASN A C 1
ATOM 723 O O . ASN A 1 91 ? 3.639 -5.499 1.351 1.00 83.06 91 ASN A O 1
ATOM 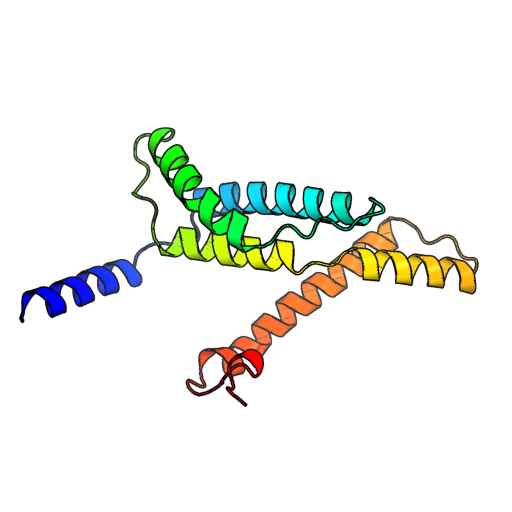727 N N . VAL A 1 92 ? 1.557 -4.649 1.371 1.00 81.75 92 VAL A N 1
ATOM 728 C CA . VAL A 1 92 ? 1.444 -4.550 -0.091 1.00 81.75 92 VAL A CA 1
ATOM 729 C C . VAL A 1 92 ? 2.474 -3.567 -0.666 1.00 81.75 92 VAL A C 1
ATOM 731 O O . VAL A 1 92 ? 3.078 -3.860 -1.696 1.00 81.75 92 VAL A O 1
ATOM 734 N N . ALA A 1 93 ? 2.723 -2.437 0.005 1.00 81.75 93 ALA A N 1
ATOM 735 C CA . ALA A 1 93 ? 3.732 -1.466 -0.428 1.00 81.75 93 ALA A CA 1
ATOM 736 C C . ALA A 1 93 ? 5.162 -2.034 -0.380 1.00 81.75 93 ALA A C 1
ATOM 738 O O . ALA A 1 93 ? 5.951 -1.779 -1.286 1.00 81.75 93 ALA A O 1
ATOM 739 N N . TYR A 1 94 ? 5.488 -2.830 0.645 1.00 74.75 94 TYR A N 1
ATOM 740 C CA . TYR A 1 94 ? 6.806 -3.460 0.784 1.00 74.75 94 TYR A CA 1
ATOM 741 C C . TYR A 1 94 ? 7.069 -4.538 -0.278 1.00 74.75 94 TYR A C 1
ATOM 743 O O . TYR A 1 94 ? 8.148 -4.587 -0.861 1.00 74.75 94 TYR A O 1
ATOM 751 N N . MET A 1 95 ? 6.086 -5.398 -0.560 1.00 71.94 95 MET A N 1
ATOM 752 C CA . MET A 1 95 ? 6.263 -6.511 -1.506 1.00 71.94 95 MET A CA 1
ATOM 753 C C . MET A 1 95 ? 6.368 -6.062 -2.974 1.00 71.94 95 MET A C 1
ATOM 755 O O . MET A 1 95 ? 6.662 -6.875 -3.853 1.00 71.94 95 MET A O 1
ATOM 759 N N . HIS A 1 96 ? 6.132 -4.782 -3.268 1.00 69.56 96 HIS A N 1
ATOM 760 C CA . HIS A 1 96 ? 6.148 -4.272 -4.629 1.00 69.56 96 HIS A CA 1
ATOM 761 C C . HIS A 1 96 ? 7.574 -3.993 -5.134 1.00 69.56 96 HIS A C 1
ATOM 763 O O . HIS A 1 96 ? 8.178 -2.954 -4.857 1.00 69.56 96 HIS A O 1
ATOM 769 N N . ASN A 1 97 ? 8.093 -4.904 -5.960 1.00 64.50 97 ASN A N 1
ATOM 770 C CA . ASN A 1 97 ? 9.355 -4.725 -6.677 1.00 64.50 97 ASN A CA 1
ATOM 771 C C . ASN A 1 97 ? 9.131 -4.126 -8.075 1.00 64.50 97 ASN A C 1
ATOM 773 O O . ASN A 1 97 ? 9.083 -4.833 -9.081 1.00 64.50 97 ASN A O 1
ATOM 777 N N . SER A 1 98 ? 9.055 -2.796 -8.135 1.00 65.50 98 SER A N 1
ATOM 778 C CA . SER A 1 98 ? 8.953 -2.005 -9.377 1.00 65.50 98 SER A CA 1
ATOM 779 C C . SER A 1 98 ? 10.137 -2.222 -10.348 1.00 65.50 98 SER A C 1
ATOM 781 O O . SER A 1 98 ? 9.995 -2.087 -11.566 1.00 65.50 98 SER A O 1
ATOM 783 N N . VAL A 1 99 ? 11.301 -2.653 -9.841 1.00 66.44 99 VAL A N 1
ATOM 784 C CA . VAL A 1 99 ? 12.524 -2.860 -10.642 1.00 66.44 99 VAL A CA 1
ATOM 785 C C . VAL A 1 99 ? 12.349 -3.899 -11.751 1.00 66.44 99 VAL A C 1
ATOM 787 O O . VAL A 1 99 ? 12.852 -3.686 -12.853 1.00 66.44 99 VAL A O 1
ATOM 790 N N . TYR A 1 100 ? 11.606 -4.986 -11.511 1.00 71.31 100 TYR A N 1
ATOM 791 C CA . TYR A 1 100 ? 11.444 -6.059 -12.503 1.00 71.31 100 TYR A CA 1
ATOM 792 C C . TYR A 1 100 ? 10.696 -5.603 -13.756 1.00 71.31 100 TYR A C 1
ATOM 794 O O . TYR A 1 100 ? 11.013 -6.028 -14.867 1.00 71.31 100 TYR A O 1
ATOM 802 N N . ILE A 1 101 ? 9.714 -4.715 -13.599 1.00 76.56 101 ILE A N 1
ATOM 803 C CA . ILE A 1 101 ? 8.947 -4.207 -14.739 1.00 76.56 101 ILE A CA 1
ATOM 804 C C . ILE A 1 101 ? 9.819 -3.245 -15.554 1.00 76.56 101 ILE A C 1
ATOM 806 O O . ILE A 1 101 ? 9.827 -3.296 -16.786 1.00 76.56 101 ILE A O 1
ATOM 810 N N . HIS A 1 102 ? 10.613 -2.415 -14.873 1.00 78.38 102 HIS A N 1
ATOM 811 C CA . HIS A 1 102 ? 11.527 -1.475 -15.515 1.00 78.38 102 HIS A CA 1
ATOM 812 C C . HIS A 1 102 ? 12.656 -2.173 -16.290 1.00 78.38 102 HIS A C 1
ATOM 814 O O . HIS A 1 102 ? 12.935 -1.802 -17.435 1.00 78.38 102 HIS A O 1
ATOM 820 N N . SER A 1 103 ? 13.287 -3.194 -15.702 1.00 78.44 103 SER A N 1
ATOM 821 C CA . SER A 1 103 ? 14.359 -3.949 -16.360 1.00 78.44 103 SER A CA 1
ATOM 822 C C . SER A 1 103 ? 13.840 -4.692 -17.589 1.00 78.44 103 SER A C 1
ATOM 824 O O . SER A 1 103 ? 14.413 -4.558 -18.668 1.00 78.44 103 SER A O 1
ATOM 826 N N . THR A 1 104 ? 12.691 -5.361 -17.469 1.00 79.94 104 THR A N 1
ATOM 827 C CA . THR A 1 104 ? 12.052 -6.076 -18.583 1.00 79.94 104 THR A CA 1
ATOM 828 C C . THR A 1 104 ? 11.721 -5.125 -19.736 1.00 79.94 104 THR A C 1
ATOM 830 O O . THR A 1 104 ? 12.088 -5.382 -20.879 1.00 79.94 104 THR A O 1
ATOM 833 N N . MET A 1 105 ? 11.113 -3.969 -19.455 1.00 78.50 105 MET A N 1
ATOM 834 C CA . MET A 1 105 ? 10.784 -2.978 -20.491 1.00 78.50 105 MET A CA 1
ATOM 835 C C . MET A 1 105 ? 12.019 -2.365 -21.155 1.00 78.50 105 MET A C 1
ATOM 837 O O . MET A 1 105 ? 11.985 -2.039 -22.342 1.00 78.50 105 MET A O 1
ATOM 841 N N . THR A 1 106 ? 13.114 -2.214 -20.412 1.00 80.81 106 THR A N 1
ATOM 842 C CA . THR A 1 106 ? 14.388 -1.723 -20.954 1.00 80.81 106 THR A CA 1
ATOM 843 C C . THR A 1 106 ? 15.012 -2.749 -21.896 1.00 80.81 106 THR A C 1
ATOM 845 O O . THR A 1 106 ? 15.459 -2.387 -22.984 1.00 80.81 106 THR A O 1
ATOM 848 N N . THR A 1 107 ? 14.963 -4.034 -21.542 1.00 80.69 107 THR A N 1
ATOM 849 C CA . THR A 1 107 ? 15.393 -5.122 -22.425 1.00 80.69 107 THR A CA 1
ATOM 850 C C . THR A 1 107 ? 14.527 -5.195 -23.684 1.00 80.69 107 THR A C 1
ATOM 852 O O . THR A 1 107 ? 15.076 -5.260 -24.780 1.00 80.69 107 THR A O 1
ATOM 855 N N . LEU A 1 108 ? 13.196 -5.085 -23.578 1.00 79.62 108 LEU A N 1
ATOM 856 C CA . LEU A 1 108 ? 12.321 -5.055 -24.761 1.00 79.62 108 LEU A CA 1
ATOM 857 C C . LEU A 1 108 ? 12.650 -3.891 -25.713 1.00 79.62 108 LEU A C 1
ATOM 859 O O . LEU A 1 108 ? 12.687 -4.092 -26.925 1.00 79.62 108 LEU A O 1
ATOM 863 N N . LYS A 1 109 ? 12.951 -2.696 -25.185 1.00 79.06 109 LYS A N 1
ATOM 864 C CA . LYS A 1 109 ? 13.418 -1.558 -26.002 1.00 79.06 109 LYS A CA 1
ATOM 865 C C . LYS A 1 109 ? 14.729 -1.859 -26.727 1.00 79.06 109 LYS A C 1
ATOM 867 O O . LYS A 1 109 ? 14.883 -1.464 -27.878 1.00 79.06 109 LYS A O 1
ATOM 872 N N . ALA A 1 110 ? 15.661 -2.534 -26.055 1.00 80.69 110 ALA A N 1
ATOM 873 C CA . ALA A 1 110 ? 16.958 -2.881 -26.626 1.00 80.69 110 ALA A CA 1
ATOM 874 C C . ALA A 1 110 ? 16.850 -3.915 -27.762 1.00 80.69 110 ALA A C 1
ATOM 876 O O . ALA A 1 110 ? 17.628 -3.846 -28.708 1.00 80.69 110 ALA A O 1
ATOM 877 N N . PHE A 1 111 ? 15.884 -4.838 -27.691 1.00 78.31 111 PHE A N 1
ATOM 878 C CA . PHE A 1 111 ? 15.670 -5.862 -28.720 1.00 78.31 111 PHE A CA 1
ATOM 879 C C . PHE A 1 111 ? 14.822 -5.384 -29.909 1.00 78.31 111 PHE A C 1
ATOM 881 O O . PHE A 1 111 ? 15.141 -5.729 -31.042 1.00 78.31 111 PHE A O 1
ATOM 888 N N . ASP A 1 112 ? 13.758 -4.607 -29.676 1.00 73.38 112 ASP A N 1
ATOM 889 C CA . ASP A 1 112 ? 12.789 -4.239 -30.728 1.00 73.38 112 ASP A CA 1
ATOM 890 C C . ASP A 1 112 ? 13.066 -2.859 -31.362 1.00 73.38 112 ASP A C 1
ATOM 892 O O . ASP A 1 112 ? 12.373 -2.435 -32.285 1.00 73.38 112 ASP A O 1
ATOM 896 N N . GLY A 1 113 ? 14.055 -2.108 -30.857 1.00 70.25 113 GLY A N 1
ATOM 897 C CA . GLY A 1 113 ? 14.497 -0.816 -31.410 1.00 70.25 113 GLY A CA 1
ATOM 898 C C . GLY A 1 113 ? 13.440 0.302 -31.423 1.00 70.25 113 GLY A C 1
ATOM 899 O O . GLY A 1 113 ? 13.723 1.417 -31.861 1.00 70.25 113 GLY A O 1
ATOM 900 N N . LYS A 1 114 ? 12.218 0.037 -30.947 1.00 71.44 114 LYS A N 1
ATOM 901 C CA . LYS A 1 114 ? 11.095 0.977 -30.943 1.00 71.44 114 LYS A CA 1
ATOM 902 C C . LYS A 1 114 ? 11.055 1.831 -29.682 1.00 71.44 114 LYS A C 1
ATOM 904 O O . LYS A 1 114 ? 11.189 1.360 -28.551 1.00 71.44 114 LYS A O 1
ATOM 909 N N . HIS A 1 115 ? 10.759 3.113 -29.879 1.00 69.94 115 HIS A N 1
ATOM 910 C CA . HIS A 1 115 ? 10.507 4.056 -28.797 1.00 69.94 115 HIS A CA 1
ATOM 911 C C . HIS A 1 115 ? 9.143 3.784 -28.155 1.00 69.94 115 HIS A C 1
ATOM 913 O O . HIS A 1 115 ? 8.097 4.154 -28.678 1.00 69.94 115 HIS A O 1
ATOM 919 N N . ILE A 1 116 ? 9.152 3.136 -26.991 1.00 76.06 116 ILE A N 1
ATOM 920 C CA . ILE A 1 116 ? 7.937 2.926 -26.198 1.00 76.06 116 ILE A CA 1
ATOM 921 C C . ILE A 1 116 ? 7.551 4.241 -25.509 1.00 76.06 116 ILE A C 1
ATOM 923 O O . ILE A 1 116 ? 8.336 4.790 -24.727 1.00 76.06 116 ILE A O 1
ATOM 927 N N . HIS A 1 117 ? 6.333 4.720 -25.769 1.00 82.69 117 HIS A N 1
ATOM 928 C CA . HIS A 1 117 ? 5.766 5.904 -25.124 1.00 82.69 117 HIS A CA 1
ATOM 929 C C . HIS A 1 117 ? 5.501 5.678 -23.627 1.00 82.69 117 HIS A C 1
ATOM 931 O O . HIS A 1 117 ? 5.135 4.582 -23.199 1.00 82.69 117 HIS A O 1
ATOM 937 N N . PHE A 1 118 ? 5.609 6.747 -22.831 1.00 82.25 118 PHE A N 1
ATOM 938 C CA . PHE A 1 118 ? 5.334 6.723 -21.388 1.00 82.25 118 PHE A CA 1
ATOM 939 C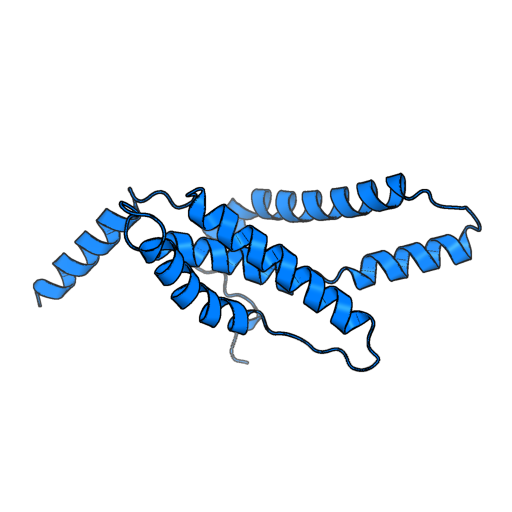 C . PHE A 1 118 ? 3.928 6.201 -21.054 1.00 82.25 118 PHE A C 1
ATOM 941 O O . PHE A 1 118 ? 3.767 5.423 -20.118 1.00 82.25 118 PHE A O 1
ATOM 948 N N . GLY A 1 119 ? 2.922 6.564 -21.860 1.00 87.56 119 GLY A N 1
ATOM 949 C CA . GLY A 1 119 ? 1.548 6.097 -21.664 1.00 87.56 119 GLY A CA 1
ATOM 950 C C . GLY A 1 119 ? 1.429 4.573 -21.718 1.00 87.56 119 GLY A C 1
ATOM 951 O O . GLY A 1 119 ? 0.810 3.981 -20.840 1.00 87.56 119 GLY A O 1
ATOM 952 N N . TYR A 1 120 ? 2.090 3.923 -22.681 1.00 85.31 120 TYR A N 1
ATOM 953 C CA . TYR A 1 120 ? 2.094 2.461 -22.779 1.00 85.31 120 TYR A CA 1
ATOM 954 C C . TYR A 1 120 ? 2.701 1.818 -21.528 1.00 85.31 120 TYR A C 1
ATOM 956 O O . TYR A 1 120 ? 2.130 0.880 -20.978 1.00 85.31 120 TYR A O 1
ATOM 964 N N . TYR A 1 121 ? 3.817 2.362 -21.034 1.00 83.75 121 TYR A N 1
ATOM 965 C CA . TYR A 1 121 ? 4.452 1.876 -19.809 1.00 83.75 121 TYR A CA 1
ATOM 966 C C . TYR A 1 121 ? 3.514 1.985 -18.598 1.00 83.75 121 TYR A C 1
ATOM 968 O O . TYR A 1 121 ? 3.361 1.025 -17.846 1.00 83.75 121 TYR A O 1
ATOM 976 N N . PHE A 1 122 ? 2.841 3.127 -18.439 1.00 86.12 122 PHE A N 1
ATOM 977 C CA . PHE A 1 122 ? 1.906 3.352 -17.340 1.00 86.12 122 PHE A CA 1
ATOM 978 C C . PHE A 1 122 ? 0.715 2.387 -17.381 1.00 86.12 122 PHE A C 1
ATOM 980 O O . PHE A 1 122 ? 0.432 1.724 -16.385 1.00 86.12 122 PHE A O 1
ATOM 987 N N . PHE A 1 123 ? 0.053 2.246 -18.534 1.00 89.88 123 PHE A N 1
ATOM 988 C CA . PHE A 1 123 ? -1.088 1.335 -18.676 1.00 89.88 123 PHE A CA 1
ATOM 989 C C . PHE A 1 123 ? -0.694 -0.138 -18.532 1.00 89.88 123 PHE A C 1
ATOM 991 O O . PHE A 1 123 ? -1.465 -0.923 -17.974 1.00 89.88 123 PHE A O 1
ATOM 998 N N . PHE A 1 124 ? 0.504 -0.518 -18.982 1.00 87.44 124 PHE A N 1
ATOM 999 C CA . PHE A 1 124 ? 1.017 -1.876 -18.815 1.00 87.44 124 PHE A CA 1
ATOM 1000 C C . PHE A 1 124 ? 1.232 -2.222 -17.336 1.00 87.44 124 PHE A C 1
ATOM 1002 O O . PHE A 1 124 ? 0.716 -3.234 -16.860 1.00 87.44 124 PHE A O 1
ATOM 1009 N N . VAL A 1 125 ? 1.920 -1.348 -16.589 1.00 86.62 125 VAL A N 1
ATOM 1010 C CA . VAL A 1 125 ? 2.111 -1.508 -15.137 1.00 86.62 125 VAL A CA 1
ATOM 1011 C C . VAL A 1 125 ? 0.753 -1.567 -14.439 1.00 86.62 125 VAL A C 1
ATOM 1013 O O . VAL A 1 125 ? 0.496 -2.485 -13.665 1.00 86.62 125 VAL A O 1
ATOM 1016 N N . LEU A 1 126 ? -0.142 -0.631 -14.757 1.00 89.56 126 LEU A N 1
ATOM 1017 C CA . LEU A 1 126 ? -1.469 -0.544 -14.154 1.00 89.56 126 LEU A CA 1
ATOM 1018 C C . LEU A 1 126 ? -2.276 -1.840 -14.352 1.00 89.56 126 LEU A C 1
ATOM 1020 O O . LEU A 1 126 ? -2.889 -2.336 -13.408 1.00 89.56 126 LEU A O 1
ATOM 1024 N N . SER A 1 127 ? -2.221 -2.426 -15.550 1.00 92.25 127 SER A N 1
ATOM 1025 C CA . SER A 1 127 ? -2.936 -3.666 -15.878 1.00 92.25 127 SER A CA 1
ATOM 1026 C C . SER A 1 127 ? -2.445 -4.858 -15.052 1.00 92.25 127 SER A C 1
ATOM 1028 O O . SER A 1 127 ? -3.265 -5.608 -14.528 1.00 92.25 127 SER A O 1
ATOM 1030 N N . ILE A 1 128 ? -1.127 -5.009 -14.872 1.00 88.38 128 ILE A N 1
ATOM 1031 C CA . ILE A 1 128 ? -0.546 -6.091 -14.055 1.00 88.38 128 ILE A CA 1
ATOM 1032 C C . ILE A 1 128 ? -0.962 -5.949 -12.585 1.00 88.38 128 ILE A C 1
ATOM 1034 O O . ILE A 1 128 ? -1.296 -6.944 -11.938 1.00 88.38 128 ILE A O 1
ATOM 1038 N N . GLN A 1 129 ? -1.015 -4.717 -12.071 1.00 88.25 129 GLN A N 1
ATOM 1039 C CA . GLN A 1 129 ? -1.442 -4.463 -10.695 1.00 88.25 129 GLN A CA 1
ATOM 1040 C C . GLN A 1 129 ? -2.923 -4.802 -10.486 1.00 88.25 129 GLN A C 1
ATOM 1042 O O . GLN A 1 129 ? -3.265 -5.498 -9.527 1.00 88.25 129 GLN A O 1
ATOM 1047 N N . PHE A 1 130 ? -3.804 -4.369 -11.394 1.00 90.44 130 PHE A N 1
ATOM 1048 C CA . PHE A 1 130 ? -5.225 -4.723 -11.326 1.00 90.44 130 PHE A CA 1
ATOM 1049 C C . PHE A 1 130 ? -5.463 -6.222 -11.483 1.00 90.44 130 PHE A C 1
ATOM 1051 O O . PHE A 1 130 ? -6.337 -6.766 -10.811 1.00 90.44 130 PHE A O 1
ATOM 1058 N N . LEU A 1 131 ? -4.668 -6.902 -12.311 1.00 92.00 131 LEU A N 1
ATOM 1059 C CA . LEU A 1 131 ? -4.741 -8.352 -12.462 1.00 92.00 131 LEU A CA 1
ATOM 1060 C C . LEU A 1 131 ? -4.394 -9.057 -11.141 1.00 92.00 131 LEU A C 1
ATOM 1062 O O . LEU A 1 131 ? -5.136 -9.941 -10.719 1.00 92.00 131 LEU A O 1
ATOM 1066 N N . GLY A 1 132 ? -3.344 -8.625 -10.434 1.00 87.44 132 GLY A N 1
ATOM 1067 C CA . GLY A 1 132 ? -2.969 -9.186 -9.129 1.00 87.44 132 GLY A CA 1
ATOM 1068 C C . GLY A 1 132 ? -4.049 -9.014 -8.050 1.00 87.44 132 GLY A C 1
ATOM 1069 O O . GLY A 1 132 ? -4.416 -9.974 -7.362 1.00 87.44 132 GLY A O 1
ATOM 1070 N N . PHE A 1 133 ? -4.621 -7.812 -7.928 1.00 87.62 133 PHE A N 1
ATOM 1071 C CA . PHE A 1 133 ? -5.731 -7.575 -6.996 1.00 87.62 133 PHE A CA 1
ATOM 1072 C C . PHE A 1 133 ? -7.020 -8.298 -7.421 1.00 87.62 133 PHE A C 1
ATOM 1074 O O . PHE A 1 133 ? -7.735 -8.825 -6.567 1.00 87.62 133 PHE A O 1
ATOM 1081 N N . GLY A 1 134 ? -7.292 -8.394 -8.725 1.00 91.81 134 GLY A N 1
ATOM 1082 C CA . GLY A 1 134 ? -8.430 -9.132 -9.276 1.00 91.81 134 GLY A CA 1
ATOM 1083 C C . GLY A 1 134 ? -8.343 -10.634 -8.999 1.00 91.81 134 GLY A C 1
ATOM 1084 O O . GLY A 1 134 ? -9.310 -11.227 -8.519 1.00 91.81 134 GLY A O 1
ATOM 1085 N N . ALA A 1 135 ? -7.165 -11.233 -9.198 1.00 90.12 135 ALA A N 1
ATOM 1086 C CA . ALA A 1 135 ? -6.904 -12.630 -8.859 1.00 90.12 135 ALA A CA 1
ATOM 1087 C C . ALA A 1 135 ? -7.132 -12.885 -7.362 1.00 90.12 135 ALA A C 1
ATOM 1089 O O . ALA A 1 135 ? -7.851 -13.814 -6.998 1.00 90.12 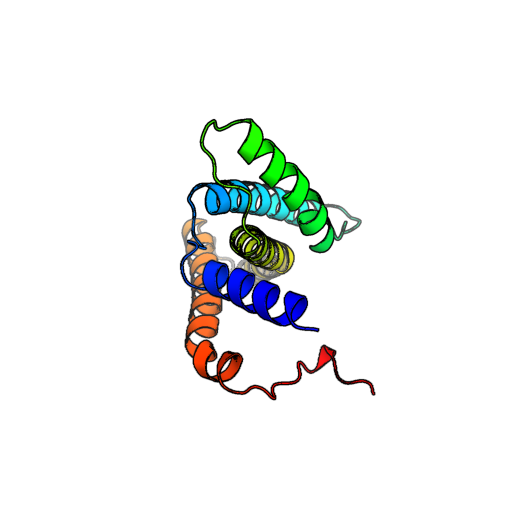135 ALA A O 1
ATOM 1090 N N . THR A 1 136 ? -6.613 -12.010 -6.495 1.00 86.06 136 THR A N 1
ATOM 1091 C CA . THR A 1 136 ? -6.808 -12.103 -5.036 1.00 86.06 136 THR A CA 1
ATOM 1092 C C . THR A 1 136 ? -8.295 -12.124 -4.650 1.00 86.06 136 THR A C 1
ATOM 1094 O O . THR A 1 136 ? -8.696 -12.887 -3.771 1.00 86.06 136 THR A O 1
ATOM 1097 N N . GLY A 1 137 ? -9.135 -11.344 -5.339 1.00 86.38 137 GLY A N 1
ATOM 1098 C CA . GLY A 1 137 ? -10.588 -11.353 -5.144 1.00 86.38 137 GLY A CA 1
ATOM 1099 C C . GLY A 1 137 ? -11.250 -12.681 -5.529 1.00 86.38 137 GLY A C 1
ATOM 1100 O O . GLY A 1 137 ? -12.081 -13.189 -4.775 1.00 86.38 137 GLY A O 1
ATOM 1101 N N . ILE A 1 138 ? -10.849 -13.277 -6.656 1.00 91.12 138 ILE A N 1
ATOM 1102 C CA . ILE A 1 138 ? -11.355 -14.583 -7.124 1.00 91.12 138 ILE A CA 1
ATOM 1103 C C . ILE A 1 138 ? -10.898 -15.719 -6.196 1.00 91.12 138 ILE A C 1
ATOM 1105 O O . ILE A 1 138 ? -11.634 -16.678 -5.975 1.00 91.12 138 ILE A O 1
ATOM 1109 N N . LEU A 1 139 ? -9.707 -15.593 -5.609 1.00 87.69 139 LEU A N 1
ATOM 1110 C CA . LEU A 1 139 ? -9.132 -16.549 -4.659 1.00 87.69 139 LEU A CA 1
ATOM 1111 C C . LEU A 1 139 ? -9.734 -16.451 -3.245 1.00 87.69 139 LEU A C 1
ATOM 1113 O O . LEU A 1 139 ? -9.489 -17.335 -2.427 1.00 87.69 139 LEU A O 1
ATOM 1117 N N . ARG A 1 140 ? -10.568 -15.444 -2.945 1.00 84.50 140 ARG A N 1
ATOM 1118 C CA . ARG A 1 140 ? -11.259 -15.298 -1.648 1.00 84.50 140 ARG A CA 1
ATOM 1119 C C . ARG A 1 140 ? -11.960 -16.584 -1.166 1.00 84.50 140 ARG A C 1
ATOM 1121 O O . ARG A 1 140 ? -11.746 -16.940 -0.008 1.00 84.50 140 ARG A O 1
ATOM 1128 N N . PRO A 1 141 ? -12.778 -17.291 -1.975 1.00 82.25 141 PRO A N 1
ATOM 1129 C CA . PRO A 1 141 ? -13.370 -18.571 -1.589 1.00 82.25 141 PRO A CA 1
ATOM 1130 C C . PRO A 1 141 ? -12.334 -19.606 -1.129 1.00 82.25 141 PRO A C 1
ATOM 1132 O O . PRO A 1 141 ? -12.530 -20.260 -0.112 1.00 82.25 141 PRO A O 1
ATOM 1135 N N . PHE A 1 142 ? -11.203 -19.701 -1.826 1.00 77.25 142 PHE A N 1
ATOM 1136 C CA . PHE A 1 142 ? -10.151 -20.676 -1.536 1.00 77.25 142 PHE A CA 1
ATOM 1137 C C . PHE A 1 142 ? -9.235 -20.272 -0.379 1.00 77.25 142 PHE A C 1
ATOM 1139 O O . PHE A 1 142 ? -8.627 -21.141 0.226 1.00 77.25 142 PHE A O 1
ATOM 1146 N N . LEU A 1 143 ? -9.118 -18.980 -0.063 1.00 72.75 143 LEU A N 1
ATOM 1147 C CA . LEU A 1 143 ? -8.247 -18.500 1.014 1.00 72.75 143 LEU A CA 1
ATOM 1148 C C . LEU A 1 143 ? -8.974 -18.347 2.359 1.00 72.75 143 LEU A C 1
ATOM 1150 O O . LEU A 1 143 ? -8.342 -18.425 3.405 1.00 72.75 143 LEU A O 1
ATOM 1154 N N . VAL A 1 144 ? -10.281 -18.064 2.333 1.00 74.62 144 VAL A N 1
ATOM 1155 C CA . VAL A 1 144 ? -11.054 -17.696 3.535 1.00 74.62 144 VAL A CA 1
ATOM 1156 C C . VAL A 1 144 ? -11.897 -18.850 4.071 1.00 74.62 144 VAL A C 1
ATOM 1158 O O . VAL A 1 144 ? -12.085 -18.946 5.279 1.00 74.62 144 VAL A O 1
ATOM 1161 N N . TRP A 1 145 ? -12.436 -19.702 3.198 1.00 75.75 145 TRP A N 1
ATOM 1162 C CA . TRP A 1 145 ? -13.372 -20.752 3.607 1.00 75.75 145 TRP A CA 1
ATOM 1163 C C . TRP A 1 145 ? -12.722 -22.068 4.058 1.00 75.75 145 TRP A C 1
ATOM 1165 O O . TRP A 1 145 ? -13.321 -22.723 4.911 1.00 75.75 145 TRP A O 1
ATOM 1175 N N . PRO A 1 146 ? -11.530 -22.480 3.581 1.00 75.62 146 PRO A N 1
ATOM 1176 C CA . PRO A 1 146 ? -10.840 -23.619 4.176 1.00 75.62 146 PRO A CA 1
ATOM 1177 C C . PRO A 1 146 ? -9.994 -23.174 5.379 1.00 75.62 146 PRO A C 1
ATOM 1179 O O . PRO A 1 146 ? -8.992 -22.478 5.233 1.00 75.62 146 PRO A O 1
ATOM 1182 N N . CYS A 1 147 ? -10.370 -23.625 6.578 1.00 55.78 147 CYS A N 1
ATOM 1183 C CA . CYS A 1 147 ? -9.640 -23.352 7.825 1.00 55.78 147 CYS A CA 1
ATOM 1184 C C . CYS A 1 147 ? -8.269 -24.052 7.927 1.00 55.78 147 CYS A C 1
ATOM 1186 O O . CYS A 1 147 ? -7.510 -23.753 8.844 1.00 55.78 147 CYS A O 1
ATOM 1188 N N . GLU A 1 148 ? -7.947 -24.973 7.014 1.00 58.75 148 GLU A N 1
ATOM 1189 C CA . GLU A 1 148 ? -6.754 -25.834 7.086 1.00 58.75 148 GLU A CA 1
ATOM 1190 C C . GLU A 1 148 ? -5.669 -25.485 6.056 1.00 58.75 148 GLU A C 1
ATOM 1192 O O . GLU A 1 148 ? -4.728 -26.253 5.863 1.00 58.75 148 GLU A O 1
ATOM 1197 N N . LEU A 1 149 ? -5.750 -24.328 5.387 1.00 60.53 149 LEU A N 1
ATOM 1198 C CA . LEU A 1 149 ? -4.689 -23.913 4.468 1.00 60.53 149 LEU A CA 1
ATOM 1199 C C . LEU A 1 149 ? -3.450 -23.453 5.257 1.00 60.53 149 LEU A C 1
ATOM 1201 O O . LEU A 1 149 ? -3.279 -22.279 5.589 1.00 60.53 149 LEU A O 1
ATOM 1205 N N . ILE A 1 150 ? -2.579 -24.408 5.581 1.00 62.56 150 ILE A N 1
ATOM 1206 C CA . ILE A 1 150 ? -1.269 -24.143 6.169 1.00 62.56 150 ILE A CA 1
ATOM 1207 C C . ILE A 1 150 ? -0.441 -23.446 5.087 1.00 62.56 150 ILE A C 1
ATOM 1209 O O . ILE A 1 150 ? -0.171 -24.018 4.030 1.00 62.56 150 ILE A O 1
ATOM 1213 N N . TRP A 1 151 ? -0.052 -22.193 5.328 1.00 60.94 151 TRP A N 1
ATOM 1214 C CA . TRP A 1 151 ? 0.888 -21.512 4.442 1.00 60.94 151 TRP A CA 1
ATOM 1215 C C . TRP A 1 151 ? 2.185 -22.326 4.395 1.00 60.94 151 TRP A C 1
ATOM 1217 O O . TRP A 1 151 ? 2.719 -22.644 5.459 1.00 60.94 151 TRP A O 1
ATOM 1227 N N . PRO A 1 152 ? 2.727 -22.644 3.205 1.00 61.66 152 PRO A N 1
ATOM 1228 C CA . PRO A 1 152 ? 3.877 -23.544 3.076 1.00 61.66 152 PRO A CA 1
ATOM 1229 C C . PRO A 1 152 ? 5.110 -23.057 3.849 1.00 61.66 152 PRO A C 1
ATOM 1231 O O . PRO A 1 152 ? 5.963 -23.846 4.231 1.00 61.66 152 PRO A O 1
ATOM 1234 N N . GLN A 1 153 ? 5.175 -21.758 4.138 1.00 63.41 153 GLN A N 1
ATOM 1235 C CA . GLN A 1 153 ? 6.239 -21.126 4.909 1.00 63.41 153 GLN A CA 1
ATOM 1236 C C . GLN A 1 153 ? 6.191 -21.426 6.422 1.00 63.41 153 GLN A C 1
ATOM 1238 O O . GLN A 1 153 ? 7.161 -21.153 7.122 1.00 63.41 153 GLN A O 1
ATOM 1243 N N . ASN A 1 154 ? 5.087 -21.996 6.919 1.00 63.16 154 ASN A N 1
ATOM 1244 C CA . ASN A 1 154 ? 4.878 -22.321 8.331 1.00 63.16 154 ASN A CA 1
ATOM 1245 C C . ASN A 1 154 ? 4.987 -23.826 8.627 1.00 63.16 154 ASN A C 1
ATOM 1247 O O . ASN A 1 154 ? 4.742 -24.213 9.769 1.00 63.16 154 ASN A O 1
ATOM 1251 N N . LEU A 1 155 ? 5.321 -24.679 7.647 1.00 56.62 155 LEU A N 1
ATOM 1252 C CA . LEU A 1 155 ? 5.619 -26.082 7.939 1.00 56.62 155 LEU A CA 1
ATOM 1253 C C . LEU A 1 155 ? 6.998 -26.166 8.612 1.00 56.62 155 LEU A C 1
ATOM 1255 O O . LEU A 1 155 ? 7.994 -25.814 7.974 1.00 56.62 155 LEU A O 1
ATOM 1259 N N . PRO A 1 156 ? 7.090 -26.629 9.873 1.00 64.69 156 PRO A N 1
ATOM 1260 C CA . PRO A 1 156 ? 8.362 -27.100 10.388 1.00 64.69 156 PRO A CA 1
ATOM 1261 C C . PRO A 1 156 ? 8.752 -28.340 9.572 1.00 64.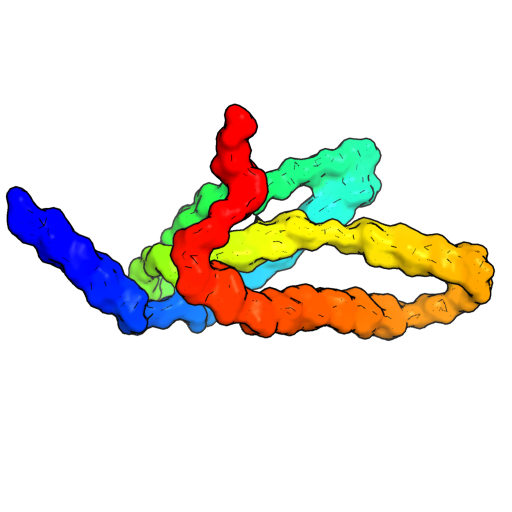69 156 PRO A C 1
ATOM 1263 O O . PRO A 1 156 ? 7.945 -29.256 9.416 1.00 64.69 156 PRO A O 1
ATOM 1266 N N . LEU A 1 157 ? 9.953 -28.316 8.996 1.00 61.88 157 LEU A N 1
ATOM 1267 C CA . LEU A 1 157 ? 10.584 -29.492 8.396 1.00 61.88 157 LEU A CA 1
ATOM 1268 C C . LEU A 1 157 ? 10.853 -30.554 9.469 1.00 61.88 157 LEU A C 1
ATOM 1270 O O . LEU A 1 157 ? 11.215 -30.152 10.601 1.00 61.88 157 LEU A O 1
#

Sequence (157 aa):
MNTIHTNIHSTQENRIDNECCTIRSITIGLTFVIGMTFLHQWGNFQKSSILIFSISVVIVAYPLGYLWSLIIPNSKKFTLKEHGLILVMANVAYMHNSVYIHSTMTTLKAFDGKHIHFGYYFFFVLSIQFLGFGATGILRPFLVWPCELIWPQNLPL

pLDDT: mean 72.0, std 12.18, range [41.47, 92.25]